Protein AF-A0A816DD98-F1 (afdb_monomer)

Organism: NCBI:txid392030

pLDDT: mean 93.79, std 8.58, range [47.25, 98.69]

Structure (mmCIF, N/CA/C/O backbone):
data_AF-A0A816DD98-F1
#
_entry.id   AF-A0A816DD98-F1
#
loop_
_atom_site.group_PDB
_atom_site.id
_atom_site.type_symbol
_atom_site.label_atom_id
_atom_site.label_alt_id
_atom_site.label_comp_id
_atom_site.label_asym_id
_atom_site.label_entity_id
_atom_site.label_seq_id
_atom_site.pdbx_PDB_ins_code
_atom_site.Cartn_x
_atom_site.Cartn_y
_atom_site.Cartn_z
_atom_site.occupancy
_atom_site.B_iso_or_equiv
_atom_site.auth_seq_id
_atom_site.auth_comp_id
_atom_site.auth_asym_id
_atom_site.auth_atom_id
_atom_site.pdbx_PDB_model_num
ATOM 1 N N . MET A 1 1 ? 30.686 -17.106 4.497 1.00 47.25 1 MET A N 1
ATOM 2 C CA . MET A 1 1 ? 30.382 -16.184 3.383 1.00 47.25 1 MET A CA 1
ATOM 3 C C . MET A 1 1 ? 28.868 -16.104 3.261 1.00 47.25 1 MET A C 1
ATOM 5 O O . MET A 1 1 ? 28.260 -17.129 2.994 1.00 47.25 1 MET A O 1
ATOM 9 N N . ILE A 1 2 ? 28.261 -14.958 3.577 1.00 61.09 2 ILE A N 1
ATOM 10 C CA . ILE A 1 2 ? 26.808 -14.747 3.453 1.00 61.09 2 ILE A CA 1
ATOM 11 C C . ILE A 1 2 ? 26.567 -14.109 2.083 1.00 61.09 2 ILE A C 1
ATOM 13 O O . ILE A 1 2 ? 27.224 -13.126 1.752 1.00 61.09 2 ILE A O 1
ATOM 17 N N . ILE A 1 3 ? 25.679 -14.696 1.282 1.00 73.75 3 ILE A N 1
ATOM 18 C CA . ILE A 1 3 ? 25.289 -14.175 -0.033 1.00 73.75 3 ILE A CA 1
ATOM 19 C C . ILE A 1 3 ? 24.049 -13.303 0.174 1.00 73.75 3 ILE A C 1
ATOM 21 O O . ILE A 1 3 ? 23.056 -13.780 0.721 1.00 73.75 3 ILE A O 1
ATOM 25 N N . PHE A 1 4 ? 24.105 -12.041 -0.251 1.00 80.44 4 PHE A N 1
ATOM 26 C CA . PHE A 1 4 ? 22.942 -11.157 -0.297 1.00 80.44 4 PHE A CA 1
ATOM 27 C C . PHE A 1 4 ? 22.354 -11.182 -1.709 1.00 80.44 4 PHE A C 1
ATOM 29 O O . PHE A 1 4 ? 23.066 -10.940 -2.682 1.00 80.44 4 PHE A O 1
ATOM 36 N N . TYR A 1 5 ? 21.063 -11.496 -1.819 1.00 84.00 5 TYR A N 1
ATOM 37 C CA . TYR A 1 5 ? 20.322 -11.457 -3.079 1.00 84.00 5 TYR A CA 1
ATOM 38 C C . TYR A 1 5 ? 19.583 -10.123 -3.184 1.00 84.00 5 TYR A C 1
ATOM 40 O O . TYR A 1 5 ? 18.866 -9.746 -2.261 1.00 84.00 5 TYR A O 1
ATOM 48 N N . GLU A 1 6 ? 19.733 -9.422 -4.308 1.00 84.19 6 GLU A N 1
ATOM 49 C CA . GLU A 1 6 ? 19.037 -8.147 -4.555 1.00 84.19 6 GLU A CA 1
ATOM 50 C C . GLU A 1 6 ? 17.734 -8.305 -5.355 1.00 84.19 6 GLU A C 1
ATOM 52 O O . GLU A 1 6 ? 16.897 -7.405 -5.351 1.00 84.19 6 GLU A O 1
ATOM 57 N N . LEU A 1 7 ? 17.558 -9.426 -6.066 1.00 86.00 7 LEU A N 1
ATOM 58 C CA . LEU A 1 7 ? 16.420 -9.677 -6.953 1.00 86.00 7 LEU A CA 1
ATOM 59 C C . LEU A 1 7 ? 15.910 -11.119 -6.825 1.00 86.00 7 LEU A C 1
ATOM 61 O O . LEU A 1 7 ? 16.677 -12.048 -6.562 1.00 86.00 7 LEU A O 1
ATOM 65 N N . GLY A 1 8 ? 14.619 -11.303 -7.111 1.00 87.50 8 GLY A N 1
ATOM 66 C CA . GLY A 1 8 ? 13.956 -12.607 -7.170 1.0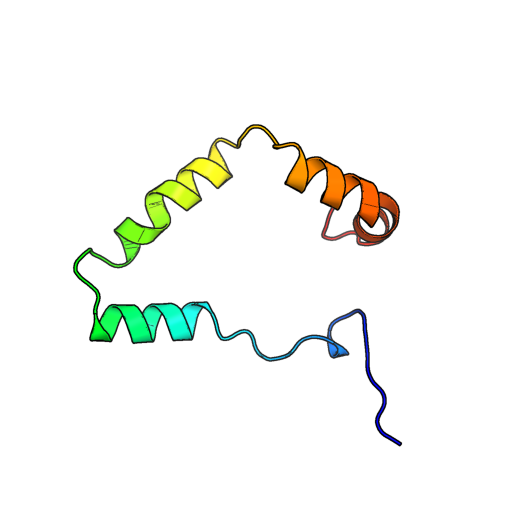0 87.50 8 GLY A CA 1
ATOM 67 C C . GLY A 1 8 ? 13.418 -13.103 -5.824 1.00 87.50 8 GLY A C 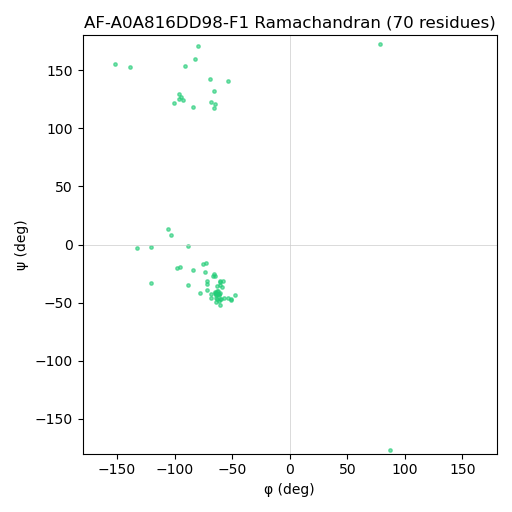1
ATOM 68 O O . GLY A 1 8 ? 13.497 -12.430 -4.805 1.00 87.50 8 GLY A O 1
ATOM 69 N N . GLY A 1 9 ? 12.854 -14.314 -5.809 1.00 90.81 9 GLY A N 1
ATOM 70 C CA . GLY A 1 9 ? 12.211 -14.881 -4.613 1.00 90.81 9 GLY A CA 1
ATOM 71 C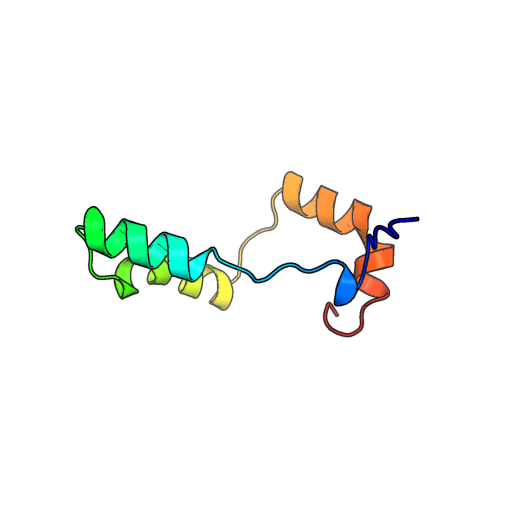 C . GLY A 1 9 ? 13.128 -14.981 -3.389 1.00 90.81 9 GLY A C 1
ATOM 72 O O . GLY A 1 9 ? 12.673 -14.825 -2.263 1.00 90.81 9 GLY A O 1
ATOM 73 N N . LEU A 1 10 ? 14.431 -15.186 -3.609 1.00 92.00 10 LEU A N 1
ATOM 74 C CA . LEU A 1 10 ? 15.427 -15.303 -2.539 1.00 92.00 10 LEU A CA 1
ATOM 75 C C . LEU A 1 10 ? 15.752 -13.969 -1.854 1.00 92.00 10 LEU A C 1
ATOM 77 O O . LEU A 1 10 ? 16.324 -13.983 -0.766 1.00 92.00 10 LEU A O 1
ATOM 81 N N . SER A 1 11 ? 15.395 -12.829 -2.456 1.00 92.31 11 SER A N 1
ATOM 82 C CA . SER A 1 11 ? 15.531 -11.514 -1.822 1.00 92.31 11 SER A CA 1
ATOM 83 C C . SER A 1 11 ? 14.297 -11.115 -1.003 1.00 92.31 11 SER A C 1
ATOM 85 O O . SER A 1 11 ? 14.276 -10.029 -0.426 1.00 92.31 11 SER A O 1
ATOM 87 N N . ILE A 1 12 ? 13.250 -11.951 -0.964 1.00 93.25 12 ILE A N 1
ATOM 88 C CA . ILE A 1 12 ? 11.971 -11.638 -0.317 1.00 93.25 12 ILE A CA 1
ATOM 89 C C . ILE A 1 12 ? 11.897 -12.308 1.062 1.00 93.25 12 ILE A C 1
ATOM 91 O O . ILE A 1 12 ? 11.966 -13.528 1.190 1.00 93.25 12 ILE A O 1
ATOM 95 N N . GLY A 1 13 ? 11.716 -11.495 2.107 1.00 93.38 13 GLY A N 1
ATOM 96 C CA . GLY A 1 13 ? 11.302 -11.967 3.431 1.00 93.38 13 GLY A CA 1
ATOM 97 C C . GLY A 1 13 ? 9.791 -12.218 3.505 1.00 93.38 13 GLY A C 1
ATOM 98 O O . GLY A 1 13 ? 9.049 -11.837 2.605 1.00 93.38 13 GLY A O 1
ATOM 99 N N . ILE A 1 14 ? 9.311 -12.830 4.592 1.00 96.75 14 ILE A N 1
ATOM 100 C CA . ILE A 1 14 ? 7.870 -13.063 4.798 1.00 96.75 14 ILE A CA 1
ATOM 101 C C . ILE A 1 14 ? 7.148 -11.706 4.956 1.00 96.75 14 ILE A C 1
ATOM 103 O O . ILE A 1 14 ? 7.430 -11.007 5.934 1.00 96.75 14 ILE A O 1
ATOM 107 N N . PRO A 1 15 ? 6.210 -11.329 4.060 1.00 96.12 15 PRO A N 1
ATOM 108 C CA . PRO A 1 15 ? 5.473 -10.070 4.176 1.00 96.12 15 PRO A CA 1
ATOM 109 C C . PRO A 1 15 ? 4.562 -10.067 5.410 1.00 96.12 15 PRO A C 1
ATOM 111 O O . PRO A 1 15 ? 3.823 -11.025 5.657 1.00 96.12 15 PRO A O 1
ATOM 114 N N . GLY A 1 16 ? 4.610 -8.992 6.197 1.00 98.00 16 GLY A N 1
ATOM 115 C CA . GLY A 1 16 ? 3.945 -8.885 7.503 1.00 98.00 16 GLY A CA 1
ATOM 116 C C . GLY A 1 16 ? 2.929 -7.747 7.607 1.00 98.00 16 GLY A C 1
ATOM 117 O O . GLY A 1 16 ? 2.280 -7.595 8.642 1.00 98.00 16 GLY A O 1
ATOM 118 N N . GLU A 1 17 ? 2.773 -6.946 6.557 1.00 97.88 17 GLU A N 1
ATOM 119 C CA . GLU A 1 17 ? 2.033 -5.684 6.549 1.00 97.88 17 GLU A CA 1
ATOM 120 C C . GLU A 1 17 ? 0.560 -5.885 6.914 1.00 97.88 17 GLU A C 1
ATOM 122 O O . GLU A 1 17 ? 0.070 -5.264 7.856 1.00 97.88 17 GLU A O 1
ATOM 127 N N . ILE A 1 18 ? -0.140 -6.808 6.245 1.00 97.81 18 ILE A N 1
ATOM 128 C CA . ILE A 1 18 ? -1.564 -7.077 6.509 1.00 97.81 18 ILE A CA 1
ATOM 129 C C . ILE A 1 18 ? -1.778 -7.606 7.932 1.00 97.81 18 ILE A C 1
ATOM 131 O O . ILE A 1 18 ? -2.710 -7.184 8.619 1.00 97.81 18 ILE A O 1
ATOM 135 N N . ALA A 1 19 ? -0.892 -8.483 8.411 1.00 98.31 19 ALA A N 1
ATOM 136 C CA . ALA A 1 19 ? -0.945 -8.989 9.781 1.00 98.31 19 ALA A CA 1
ATOM 137 C C . ALA A 1 19 ? -0.706 -7.867 10.807 1.00 98.31 19 ALA A C 1
ATOM 139 O O . ALA A 1 19 ? -1.400 -7.793 11.827 1.00 98.31 19 ALA A O 1
ATOM 140 N N . GLY A 1 20 ? 0.236 -6.965 10.521 1.00 98.50 20 GLY A N 1
ATOM 141 C CA . GLY A 1 20 ? 0.510 -5.771 11.315 1.00 98.50 20 GLY A CA 1
ATOM 142 C C . GLY A 1 20 ? -0.691 -4.830 11.371 1.00 98.50 20 GLY A C 1
ATOM 143 O O . GLY A 1 20 ? -1.119 -4.447 12.463 1.00 98.50 20 GLY A O 1
ATOM 144 N N . PHE A 1 21 ? -1.292 -4.521 10.222 1.00 98.44 21 PHE A N 1
ATOM 145 C CA . PHE A 1 21 ? -2.487 -3.682 10.133 1.00 98.44 21 PHE A CA 1
ATOM 146 C C . PHE A 1 21 ? -3.669 -4.300 10.878 1.00 98.44 21 PHE A C 1
ATOM 148 O O . PHE A 1 21 ? -4.339 -3.603 11.637 1.00 98.44 21 PHE A O 1
ATOM 155 N N . TRP A 1 22 ? -3.886 -5.609 10.747 1.00 98.50 22 TRP A N 1
ATOM 156 C CA . TRP A 1 22 ? -4.933 -6.315 11.484 1.00 98.50 22 TRP A CA 1
ATOM 157 C C . TRP A 1 22 ? -4.709 -6.266 12.998 1.00 98.50 22 TRP A C 1
ATOM 159 O O . TRP A 1 22 ? -5.637 -6.019 13.768 1.00 98.50 22 TRP A O 1
ATOM 169 N N . LYS A 1 23 ? -3.467 -6.458 13.455 1.00 98.69 23 LYS A N 1
ATOM 170 C CA . LYS A 1 23 ? -3.117 -6.357 14.879 1.00 98.69 23 LYS A CA 1
ATOM 171 C C . LYS A 1 23 ? -3.329 -4.938 15.414 1.00 98.69 23 LYS A C 1
ATOM 173 O O . LYS A 1 23 ? -3.873 -4.784 16.507 1.00 98.69 23 LYS A O 1
ATOM 178 N N . ALA A 1 24 ? -2.937 -3.918 14.652 1.00 98.62 24 ALA A N 1
ATOM 179 C CA . ALA A 1 24 ? -3.165 -2.519 15.002 1.00 98.62 24 ALA A CA 1
ATOM 180 C C . ALA A 1 24 ? -4.662 -2.185 15.043 1.00 98.62 24 ALA A C 1
ATOM 182 O O . ALA A 1 24 ? -5.125 -1.569 15.999 1.00 98.62 24 ALA A O 1
ATOM 183 N N . HIS A 1 25 ? -5.434 -2.649 14.060 1.00 98.69 25 HIS A N 1
ATOM 184 C CA . HIS A 1 25 ? -6.880 -2.445 13.998 1.00 98.69 25 HIS A CA 1
ATOM 185 C C . HIS A 1 25 ? -7.621 -3.134 15.143 1.00 98.69 25 HIS A C 1
ATOM 187 O O . HIS A 1 25 ? -8.455 -2.504 15.778 1.00 98.69 25 HIS A O 1
ATOM 193 N N . LYS A 1 26 ? -7.248 -4.362 15.517 1.00 98.56 26 LYS A N 1
ATOM 194 C CA . LYS A 1 26 ? -7.820 -5.014 16.707 1.00 98.56 26 LYS A CA 1
ATOM 195 C C . LYS A 1 26 ? -7.561 -4.244 18.002 1.00 98.56 26 LYS A C 1
ATOM 197 O O . LYS A 1 26 ? -8.367 -4.323 18.920 1.00 98.56 26 LYS A O 1
ATOM 202 N N . LYS A 1 27 ? -6.435 -3.531 18.094 1.00 98.62 27 LYS A N 1
ATOM 203 C CA . LYS A 1 27 ? -6.054 -2.788 19.303 1.00 98.62 27 LYS A CA 1
ATOM 204 C C . LYS A 1 27 ? -6.603 -1.358 19.337 1.00 98.62 27 LYS A C 1
ATOM 206 O O . LYS A 1 27 ? -6.906 -0.859 20.414 1.00 98.62 27 LYS A O 1
ATOM 211 N N . TYR A 1 28 ? -6.698 -0.699 18.185 1.00 98.62 28 TYR A N 1
ATOM 212 C CA . TYR A 1 28 ? -6.950 0.746 18.090 1.00 98.62 28 TYR A CA 1
ATOM 213 C C . TYR A 1 28 ? -8.038 1.132 17.077 1.00 98.62 28 TYR A C 1
ATOM 215 O O . TYR A 1 28 ? -8.347 2.314 16.919 1.00 98.62 28 TYR A O 1
ATOM 223 N N . GLY A 1 29 ? -8.591 0.166 16.349 1.00 97.94 29 GLY A N 1
ATOM 224 C CA . GLY A 1 29 ? -9.548 0.386 15.274 1.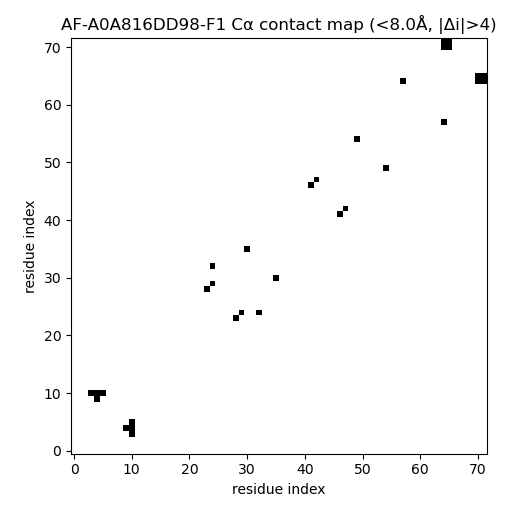00 97.94 29 GLY A CA 1
ATOM 225 C C . GLY A 1 29 ? -10.892 0.887 15.785 1.00 97.94 29 GLY A C 1
ATOM 226 O O . GLY A 1 29 ? -11.381 0.467 16.829 1.00 97.94 29 GLY A O 1
ATOM 227 N N . LYS A 1 30 ? -11.490 1.799 15.017 1.00 98.31 30 LYS A N 1
ATOM 228 C CA . LYS A 1 30 ? -12.817 2.371 15.301 1.00 98.31 30 LYS A CA 1
ATOM 229 C C . LYS A 1 30 ? -13.820 2.116 14.181 1.00 98.31 30 LYS A C 1
ATOM 231 O O . LYS A 1 30 ? -15.004 1.956 14.435 1.00 98.31 30 LYS A O 1
ATOM 236 N N . LEU A 1 31 ? -13.338 2.087 12.940 1.00 98.44 31 LEU A N 1
ATOM 237 C CA . LEU A 1 31 ? -14.149 1.806 11.760 1.00 98.44 31 LEU A CA 1
ATOM 238 C C . LEU A 1 31 ? -14.150 0.303 11.455 1.00 98.44 31 LEU A C 1
ATOM 240 O O . LEU A 1 31 ? -13.162 -0.367 11.775 1.00 98.44 31 LEU A O 1
ATOM 244 N N . PRO A 1 32 ? -15.194 -0.234 10.798 1.00 98.31 32 PRO A N 1
ATOM 245 C CA . PRO A 1 32 ? -15.171 -1.596 10.277 1.00 98.31 32 PRO A CA 1
ATOM 246 C C . PRO A 1 32 ? -13.947 -1.831 9.387 1.00 98.31 32 PRO A C 1
ATOM 248 O O . PRO A 1 32 ? -13.574 -0.964 8.598 1.00 98.31 32 PRO A O 1
ATOM 251 N N . TRP A 1 33 ? -13.336 -3.013 9.492 1.00 98.12 33 TRP A N 1
ATOM 252 C CA . TRP A 1 33 ? -12.112 -3.351 8.757 1.00 98.12 33 TRP A CA 1
ATOM 253 C C . TRP A 1 33 ? -12.253 -3.133 7.245 1.00 98.12 33 TRP A C 1
ATOM 255 O O . TRP A 1 33 ? -11.409 -2.485 6.636 1.00 98.12 33 TRP A O 1
ATOM 265 N N . SER A 1 34 ? -13.358 -3.592 6.653 1.00 97.94 34 SER A N 1
ATOM 266 C CA . SER A 1 34 ? -13.640 -3.454 5.219 1.00 97.94 34 SER A CA 1
ATOM 267 C C . SER A 1 34 ? -13.720 -2.000 4.745 1.00 97.94 34 SER A C 1
ATOM 269 O O . SER A 1 34 ? -13.284 -1.691 3.636 1.00 97.94 34 SER A O 1
ATOM 271 N N . ALA A 1 35 ? -14.225 -1.093 5.585 1.00 98.12 35 ALA A N 1
ATOM 272 C CA . ALA A 1 35 ? -14.396 0.312 5.228 1.00 98.12 35 ALA A CA 1
ATOM 273 C C . ALA A 1 35 ? -13.054 1.020 4.976 1.00 98.12 35 ALA A C 1
ATOM 275 O O . ALA A 1 35 ? -12.996 1.951 4.179 1.00 98.12 35 ALA A O 1
ATOM 276 N N . LEU A 1 36 ? -11.969 0.552 5.602 1.00 98.12 36 LEU A N 1
ATOM 277 C CA . LEU A 1 36 ? -10.631 1.128 5.434 1.00 98.12 36 LEU A CA 1
ATOM 278 C C . LEU A 1 36 ? -10.068 0.927 4.020 1.00 98.12 36 LEU A C 1
ATOM 280 O O . LEU A 1 36 ? -9.259 1.731 3.567 1.00 98.12 36 LEU A O 1
ATOM 284 N N . PHE A 1 37 ? -10.492 -0.132 3.324 1.00 98.19 37 PHE A N 1
ATOM 285 C CA . PHE A 1 37 ? -9.943 -0.513 2.018 1.00 98.19 37 PHE A CA 1
ATOM 286 C C . PHE A 1 37 ? -10.787 -0.032 0.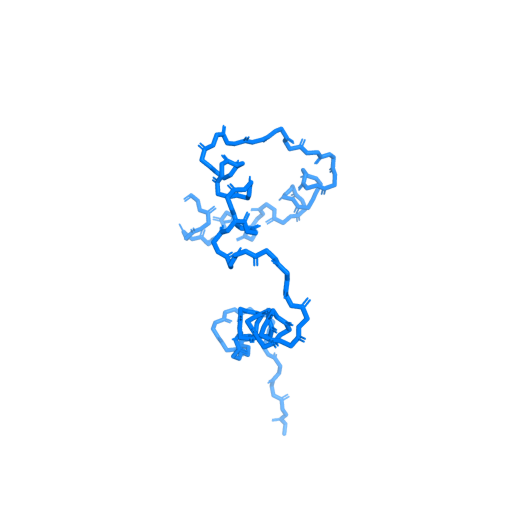846 1.00 98.19 37 PHE A C 1
ATOM 288 O O . PHE A 1 37 ? -10.268 0.070 -0.262 1.00 98.19 37 PHE A O 1
ATOM 295 N N . LYS A 1 38 ? -12.065 0.287 1.075 1.00 98.12 38 LYS A N 1
ATOM 296 C CA . LYS A 1 38 ? -12.999 0.688 0.017 1.00 98.12 38 LYS A CA 1
ATOM 297 C C . LYS A 1 38 ? -12.446 1.815 -0.879 1.00 98.12 38 LYS A C 1
ATOM 299 O O . LYS A 1 38 ? -12.421 1.599 -2.087 1.00 98.12 38 LYS A O 1
ATOM 304 N N . PRO A 1 39 ? -11.881 2.922 -0.351 1.00 97.94 39 PRO A N 1
ATOM 305 C CA . PRO A 1 39 ? -11.332 3.979 -1.206 1.00 97.94 39 PRO A CA 1
ATOM 306 C C . PRO A 1 39 ? -10.152 3.520 -2.076 1.00 97.94 39 PRO A C 1
ATOM 308 O O . PRO A 1 39 ? -10.010 3.957 -3.213 1.00 97.94 39 PRO A O 1
ATOM 311 N N . ALA A 1 40 ? -9.299 2.634 -1.552 1.00 97.75 40 ALA A N 1
ATOM 312 C CA . ALA A 1 40 ? -8.158 2.108 -2.297 1.00 97.75 40 ALA A CA 1
ATOM 313 C C . ALA A 1 40 ? -8.598 1.128 -3.392 1.00 97.75 40 ALA A C 1
ATOM 315 O O . ALA A 1 40 ? -8.054 1.160 -4.491 1.00 97.75 40 ALA A O 1
ATOM 316 N N . ILE A 1 41 ? -9.599 0.289 -3.107 1.00 98.25 41 ILE A N 1
ATOM 317 C CA . ILE A 1 41 ? -10.201 -0.625 -4.086 1.00 98.25 41 ILE A CA 1
ATOM 318 C C . ILE A 1 41 ? -10.797 0.172 -5.249 1.00 98.25 41 ILE A C 1
ATOM 320 O O . ILE A 1 41 ? -10.521 -0.144 -6.403 1.00 98.25 41 ILE A O 1
ATOM 324 N N . ASP A 1 42 ? -11.559 1.224 -4.948 1.00 98.19 42 ASP A N 1
ATOM 325 C CA . ASP A 1 42 ? -12.198 2.061 -5.968 1.00 98.19 42 ASP A CA 1
ATOM 326 C C . ASP A 1 42 ? -11.152 2.752 -6.845 1.00 98.19 42 ASP A C 1
ATOM 328 O O . ASP A 1 42 ? -11.195 2.631 -8.065 1.00 98.19 42 ASP A O 1
ATOM 332 N N . MET A 1 43 ? -10.122 3.341 -6.231 1.00 97.88 43 MET A N 1
ATOM 333 C CA . MET A 1 43 ? -8.998 3.941 -6.956 1.00 97.88 43 MET A CA 1
ATOM 334 C C . MET A 1 43 ? -8.249 2.939 -7.855 1.00 97.88 43 MET A C 1
ATOM 336 O O . MET A 1 43 ? -7.798 3.309 -8.938 1.00 97.88 43 MET A O 1
ATOM 340 N N . CYS A 1 44 ? -8.091 1.681 -7.433 1.00 97.44 44 CYS A N 1
ATOM 341 C CA . CYS A 1 44 ? -7.457 0.645 -8.255 1.00 97.44 44 CYS A CA 1
ATOM 342 C C . CYS A 1 44 ? -8.338 0.194 -9.429 1.00 97.44 44 CYS A C 1
ATOM 344 O O . CYS A 1 44 ? -7.803 -0.131 -10.486 1.00 97.44 44 CYS A O 1
ATOM 346 N N . ASN A 1 45 ? -9.662 0.175 -9.255 1.00 98.25 45 ASN A N 1
ATOM 347 C CA . ASN A 1 45 ? -10.606 -0.222 -10.301 1.00 98.25 45 ASN A CA 1
ATOM 348 C C . ASN A 1 45 ? -10.835 0.888 -11.333 1.00 98.25 45 ASN A C 1
ATOM 350 O O . ASN A 1 45 ? -10.910 0.615 -12.528 1.00 98.25 45 ASN A O 1
ATOM 354 N N . GLU A 1 46 ? -10.960 2.132 -10.877 1.00 98.19 46 GLU A N 1
ATOM 355 C CA . GLU A 1 46 ?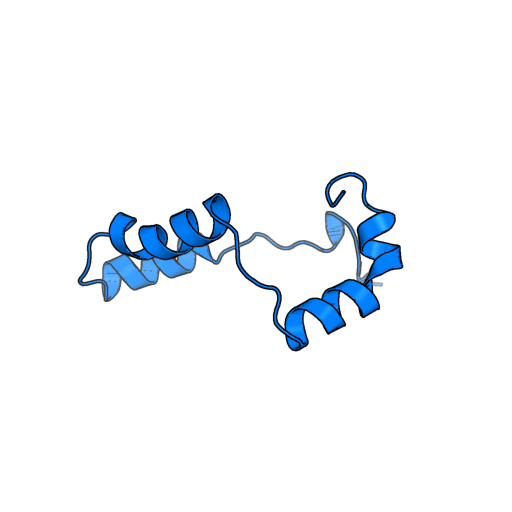 -11.229 3.297 -11.730 1.00 98.19 46 GLU A CA 1
ATOM 356 C C . GLU A 1 46 ? -9.947 3.863 -12.357 1.00 98.19 46 GLU A C 1
ATOM 358 O O . GLU A 1 46 ? -9.983 4.531 -13.391 1.00 98.19 46 GLU A O 1
ATOM 363 N N . GLY A 1 47 ? -8.798 3.567 -11.748 1.00 97.00 47 GLY A N 1
ATOM 364 C CA . GLY A 1 47 ? -7.516 4.149 -12.107 1.00 97.00 47 GLY A CA 1
ATOM 365 C C . GLY A 1 47 ? -7.341 5.564 -11.553 1.00 97.00 47 GLY A C 1
ATOM 366 O O . GLY A 1 47 ? -8.232 6.175 -10.967 1.00 97.00 47 GLY A O 1
ATOM 367 N N . PHE A 1 48 ? -6.134 6.102 -11.716 1.00 96.69 48 PHE A N 1
ATOM 368 C CA . PHE A 1 48 ? -5.807 7.457 -11.285 1.00 96.69 48 PHE A CA 1
ATOM 369 C C . PHE A 1 48 ? -4.696 8.057 -12.147 1.00 96.69 48 PHE A C 1
ATOM 371 O O . PHE A 1 48 ? -3.858 7.353 -12.714 1.00 96.69 48 PHE A O 1
ATOM 378 N N . THR A 1 49 ? -4.652 9.388 -12.213 1.00 97.56 49 THR A N 1
ATOM 379 C CA . THR A 1 49 ? -3.599 10.102 -12.941 1.00 97.56 49 THR A CA 1
ATOM 380 C C . THR A 1 49 ? -2.250 9.942 -12.245 1.00 97.56 49 THR A C 1
ATOM 382 O O . THR A 1 49 ? -2.072 10.339 -11.088 1.00 97.56 49 THR A O 1
ATOM 385 N N . ILE A 1 50 ? -1.263 9.414 -12.972 1.00 97.00 50 ILE A N 1
ATOM 386 C CA . ILE A 1 50 ? 0.101 9.239 -12.467 1.00 97.00 50 ILE A CA 1
ATOM 387 C C . ILE A 1 50 ? 0.731 10.608 -12.185 1.00 97.00 50 ILE A C 1
ATOM 389 O O . ILE A 1 50 ? 0.897 11.446 -13.071 1.00 97.00 50 ILE A O 1
ATOM 393 N N . LYS A 1 51 ? 1.137 10.819 -10.930 1.00 97.19 51 LYS A N 1
ATOM 394 C CA . LYS A 1 51 ? 1.857 12.025 -10.505 1.00 97.19 51 LYS A CA 1
ATOM 395 C C . LYS A 1 51 ? 3.351 11.919 -10.812 1.00 97.19 51 LYS A C 1
ATOM 397 O O . LYS A 1 51 ? 3.908 10.826 -10.916 1.00 97.19 51 LYS A O 1
ATOM 402 N N . LYS A 1 52 ? 4.024 13.073 -10.864 1.00 98.06 52 LYS A N 1
ATOM 403 C CA . LYS A 1 52 ? 5.443 13.216 -11.246 1.00 98.06 52 LYS A CA 1
ATOM 404 C C . LYS A 1 52 ? 6.386 12.228 -10.544 1.00 98.06 52 LYS A C 1
ATOM 406 O O . LYS A 1 52 ? 7.246 11.656 -11.201 1.00 98.06 52 LYS A O 1
ATOM 411 N N . ALA A 1 53 ? 6.216 12.010 -9.237 1.00 97.88 53 ALA A N 1
ATOM 412 C CA . ALA A 1 53 ? 7.074 11.104 -8.471 1.00 97.88 53 ALA A CA 1
ATOM 413 C C . ALA A 1 53 ? 6.956 9.642 -8.939 1.00 97.88 53 ALA A C 1
ATOM 415 O O . ALA A 1 53 ? 7.968 8.985 -9.166 1.00 97.88 53 ALA A O 1
ATOM 416 N N . LEU A 1 54 ? 5.729 9.152 -9.142 1.00 97.19 54 LEU A N 1
ATOM 417 C CA . LEU A 1 54 ? 5.500 7.791 -9.624 1.00 97.19 54 LEU A CA 1
ATOM 418 C C . LEU A 1 54 ? 5.958 7.637 -11.080 1.00 97.19 54 LEU A C 1
ATOM 420 O O . LEU A 1 54 ? 6.644 6.669 -11.396 1.00 97.19 54 LEU A O 1
ATOM 424 N N . ALA A 1 55 ? 5.668 8.619 -11.941 1.00 97.88 55 ALA A N 1
ATOM 425 C CA . ALA A 1 55 ? 6.144 8.624 -13.326 1.00 97.88 55 ALA A CA 1
ATOM 426 C C . ALA A 1 55 ? 7.676 8.531 -13.399 1.00 97.88 55 ALA A C 1
ATOM 428 O O . ALA A 1 55 ? 8.215 7.719 -14.149 1.00 97.88 55 ALA A O 1
ATOM 429 N N . PHE A 1 56 ? 8.379 9.319 -12.580 1.00 98.06 56 PHE A N 1
ATOM 430 C CA . PHE A 1 56 ? 9.837 9.282 -12.503 1.00 98.06 56 PHE A CA 1
ATOM 431 C C . PHE A 1 56 ? 10.350 7.897 -12.092 1.00 98.06 56 PHE A C 1
ATOM 433 O O . PHE A 1 56 ? 11.236 7.355 -12.750 1.00 98.06 56 PHE A O 1
ATOM 440 N N . SER A 1 57 ? 9.770 7.294 -11.051 1.00 97.19 57 SER A N 1
ATOM 441 C CA . SER A 1 57 ? 10.160 5.956 -10.591 1.00 97.19 57 SER A CA 1
ATOM 442 C C . SER A 1 57 ? 9.919 4.870 -11.642 1.00 97.19 57 SER A C 1
ATOM 444 O O . SER A 1 57 ? 10.774 3.999 -11.806 1.00 97.19 57 SER A O 1
ATOM 446 N N . ILE A 1 58 ? 8.805 4.931 -12.379 1.00 96.19 58 ILE A N 1
ATOM 447 C CA . ILE A 1 58 ? 8.508 3.991 -13.472 1.00 96.19 58 ILE A CA 1
ATOM 448 C C . ILE A 1 58 ? 9.546 4.134 -14.588 1.00 96.19 58 ILE A C 1
ATOM 450 O O . ILE A 1 58 ? 10.141 3.142 -15.001 1.00 96.19 58 ILE A O 1
ATOM 454 N N . LEU A 1 59 ? 9.815 5.362 -15.044 1.00 96.75 59 LEU A N 1
ATOM 455 C CA . LEU A 1 59 ? 10.773 5.612 -16.126 1.00 96.75 59 LEU A CA 1
ATOM 456 C C . LEU A 1 59 ? 12.199 5.215 -15.733 1.00 96.75 59 LEU A C 1
ATOM 458 O O . LEU A 1 59 ? 12.891 4.575 -16.521 1.00 96.75 59 LEU A O 1
ATOM 462 N N . LYS A 1 60 ? 12.613 5.517 -14.497 1.00 97.44 60 LYS A N 1
ATOM 463 C CA . LYS A 1 60 ? 13.926 5.130 -13.962 1.00 97.44 60 LYS A CA 1
ATOM 464 C C . LYS A 1 60 ? 14.126 3.611 -13.927 1.00 97.44 60 LYS A C 1
ATOM 466 O O . LYS A 1 60 ? 15.249 3.149 -14.084 1.00 97.44 60 LYS A O 1
ATOM 471 N N . ASN A 1 61 ? 13.061 2.836 -13.717 1.00 95.12 61 ASN A N 1
ATOM 472 C CA . ASN A 1 61 ? 13.124 1.374 -13.617 1.00 95.12 61 ASN A CA 1
ATOM 473 C C . ASN A 1 61 ? 12.582 0.660 -14.863 1.00 95.12 61 ASN A C 1
ATOM 475 O O . ASN A 1 61 ? 12.354 -0.550 -14.814 1.00 95.12 61 ASN A O 1
ATOM 479 N N . LYS A 1 62 ? 12.384 1.382 -15.976 1.00 95.25 62 LYS A N 1
ATOM 480 C CA . LYS A 1 62 ? 11.717 0.875 -17.182 1.00 95.25 62 LYS A CA 1
ATOM 481 C C . LYS A 1 62 ? 12.305 -0.449 -17.663 1.00 95.25 62 LYS A C 1
ATOM 483 O O . LYS A 1 62 ? 11.549 -1.374 -17.915 1.00 95.25 62 LYS A O 1
ATOM 488 N N . GLU A 1 63 ? 13.627 -0.568 -17.743 1.00 93.75 63 GLU A N 1
ATOM 489 C CA . GLU A 1 63 ? 14.283 -1.794 -18.218 1.00 93.75 63 GLU A CA 1
ATOM 490 C C . GLU A 1 63 ? 13.967 -3.009 -17.339 1.00 93.75 63 GLU A C 1
ATOM 492 O O . GLU A 1 63 ? 13.630 -4.070 -17.856 1.00 93.75 63 GLU A O 1
ATOM 497 N N . 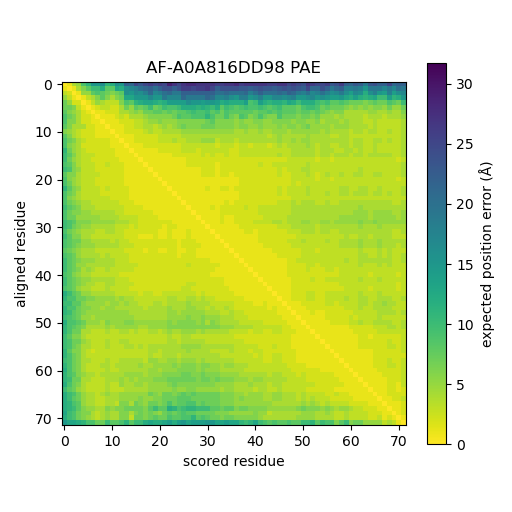LYS A 1 64 ? 13.994 -2.843 -16.010 1.00 90.81 64 LYS A N 1
ATOM 498 C CA . LYS A 1 64 ? 13.693 -3.921 -15.055 1.00 90.81 64 LYS A CA 1
ATOM 499 C C . LYS A 1 64 ? 12.222 -4.327 -15.109 1.00 90.81 64 LYS A C 1
ATOM 501 O O . LYS A 1 64 ? 11.923 -5.513 -15.178 1.00 90.81 64 LYS A O 1
ATOM 506 N N . LEU A 1 65 ? 11.320 -3.343 -15.125 1.00 92.88 65 LEU A N 1
ATOM 507 C CA . LEU A 1 65 ? 9.877 -3.576 -15.233 1.00 92.88 65 LEU A CA 1
ATOM 508 C C . LEU A 1 65 ? 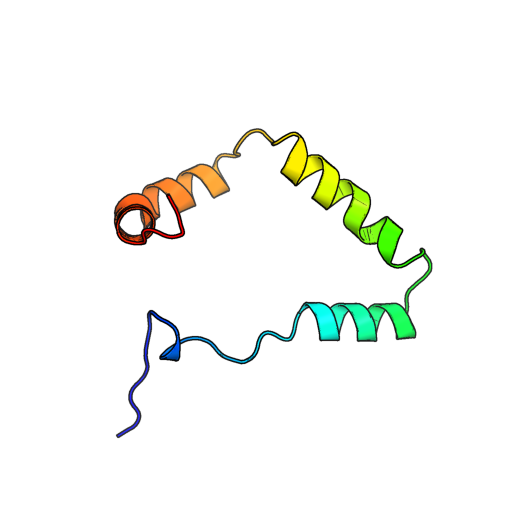9.531 -4.289 -16.540 1.00 92.88 65 LEU A C 1
ATOM 510 O O . LEU A 1 65 ? 8.746 -5.226 -16.546 1.00 92.88 65 LEU A O 1
ATOM 514 N N . TRP A 1 66 ? 10.161 -3.880 -17.642 1.00 91.38 66 TRP A N 1
ATOM 515 C CA . TRP A 1 66 ? 9.962 -4.531 -18.925 1.00 91.38 66 TRP A CA 1
ATOM 516 C C . TRP A 1 66 ? 10.649 -5.888 -18.994 1.00 91.38 66 TRP A C 1
ATOM 518 O O . TRP A 1 66 ? 10.211 -6.693 -19.792 1.00 91.38 66 TRP A O 1
ATOM 528 N N . ALA A 1 67 ? 11.682 -6.202 -18.217 1.00 91.44 67 ALA A N 1
ATOM 529 C CA . ALA A 1 67 ? 12.276 -7.540 -18.229 1.00 91.44 67 ALA A CA 1
ATOM 530 C C . ALA A 1 67 ? 11.374 -8.596 -17.559 1.00 91.44 67 ALA A C 1
ATOM 532 O O . ALA A 1 67 ? 11.365 -9.752 -17.987 1.00 91.44 67 ALA A O 1
ATOM 533 N N . ASP A 1 68 ? 10.594 -8.202 -16.550 1.00 90.69 68 ASP A N 1
ATOM 534 C CA . ASP A 1 68 ? 9.689 -9.092 -15.824 1.00 90.69 68 ASP A CA 1
ATOM 535 C C . ASP A 1 68 ? 8.348 -9.248 -16.560 1.00 90.69 68 ASP A C 1
ATOM 537 O O . ASP A 1 68 ? 7.601 -8.290 -16.751 1.00 90.69 68 ASP A O 1
ATOM 541 N N . LYS A 1 69 ? 8.019 -10.478 -16.970 1.00 89.94 69 LYS A N 1
ATOM 542 C CA . LYS A 1 69 ? 6.765 -10.771 -17.682 1.00 89.94 69 LYS A CA 1
ATOM 543 C C . LYS A 1 69 ? 5.519 -10.541 -16.824 1.00 89.94 69 LYS A C 1
ATOM 545 O O . LYS A 1 69 ? 4.462 -10.316 -17.397 1.00 89.94 69 LYS A O 1
ATOM 550 N N . SER A 1 70 ? 5.626 -10.626 -15.498 1.00 90.88 70 SER A N 1
ATOM 551 C CA . SER A 1 70 ? 4.493 -10.425 -14.583 1.00 90.88 70 SER A CA 1
ATOM 552 C C . SER A 1 70 ? 4.101 -8.954 -14.413 1.00 90.88 70 SER A C 1
ATOM 554 O O . SER A 1 70 ? 3.006 -8.666 -13.944 1.00 90.88 70 SER A O 1
ATOM 556 N N . MET A 1 71 ? 4.986 -8.033 -14.806 1.00 88.12 71 MET A N 1
ATOM 557 C CA . MET A 1 71 ? 4.823 -6.584 -14.652 1.00 88.12 71 MET A CA 1
ATOM 558 C C . MET A 1 71 ? 4.428 -5.883 -15.965 1.00 88.12 71 MET A C 1
ATOM 560 O O . MET A 1 71 ? 4.454 -4.651 -16.026 1.00 88.12 71 MET A O 1
ATOM 564 N N . ARG A 1 72 ? 4.113 -6.654 -17.015 1.00 76.75 72 ARG A N 1
ATOM 565 C CA . ARG A 1 72 ? 3.665 -6.170 -18.329 1.00 76.75 72 ARG A CA 1
ATOM 566 C C . ARG A 1 72 ? 2.164 -6.334 -18.506 1.00 76.75 72 ARG A C 1
ATOM 568 O O . ARG A 1 72 ? 1.631 -7.354 -18.021 1.00 76.75 72 ARG A O 1
#

Secondary structure (DSSP, 8-state):
-PPPP-SSGGGPPPP-HHHHHHHHHHHH--S-GGGGTHHHHHHHHH--PPPHHHHHHHHHTHHHHHH-GGG-

Solvent-accessible surface area (backbone atoms only — not comparable to full-atom values): 4734 Å² total; per-residue (Å²): 137,87,84,83,55,92,66,65,76,84,46,57,74,87,87,51,62,69,63,49,51,52,54,48,38,75,74,71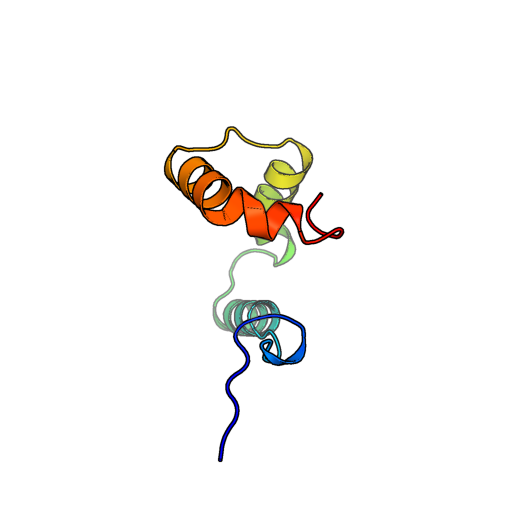,54,86,69,63,75,68,68,75,47,49,68,58,52,50,43,69,73,74,51,77,87,82,48,72,70,59,50,50,55,50,62,76,40,40,70,62,45,68,69,37,74,89,69,104

InterPro domains:
  IPR000101 Gamma-glutamyltranspeptidase [PTHR11686] (8-72)
  IPR029055 Nucleophile aminohydrolases, N-terminal [SSF56235] (7-71)

Foldseek 3Di:
DDDADPDDPVNDDDDCVVVVVVVCCVVPNDDPPVVVCVVVVCCVVVDDDDDPVNVVVCVVCVVVLVVDPVND

Mean predicted aligned error: 4.38 Å

Sequence (72 aa):
MIIFYELGGLSIGIPGEIAGFWKAHKKYGKLPWSALFKPAIDMCNEGFTIKKALAFSILKNKEKLWADKSMR

Radius of gyration: 17.44 Å; Cα contacts (8 Å, |Δi|>4): 16; chains: 1; bounding box: 46×29×38 Å